Protein AF-A0A268S2V4-F1 (afdb_monomer)

pLDDT: mean 85.07, std 14.23, range [47.78, 97.75]

Secondary structure (DSSP, 8-state):
-----HHHHHHHHHHHTHHHHHHHHHHHHHHHHHHHT--HHHHHHHHHHHHHHHHHHHHT-

Organism: Shouchella clausii (NCBI:txid79880)

Mean predicted aligned error: 7.95 Å

Solvent-accessible surface area (backbone atoms only — not comparable to full-atom values): 3606 Å² total; per-residue (Å²): 129,90,73,73,58,58,67,59,55,50,47,54,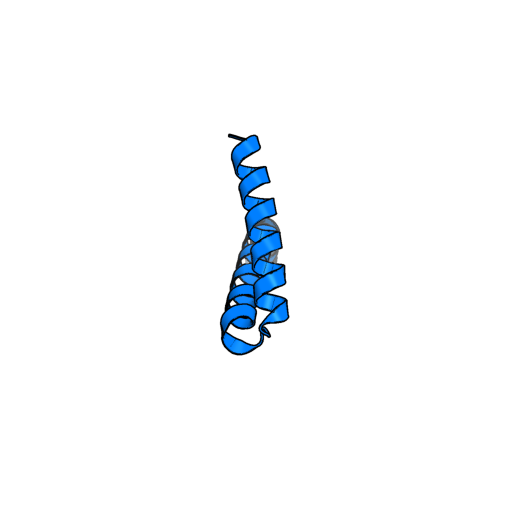50,48,60,77,39,40,68,60,53,50,51,53,49,52,54,51,50,52,54,50,36,68,74,75,67,54,50,76,66,54,52,53,52,52,48,54,56,48,54,55,51,52,54,55,61,59,72,78,105

Foldseek 3Di:
DPPPPVVVVVVVVCVVCVVVVVVVVVVVVVVCCVVPPDDPVNVVVVVVVVVVVVVVVVVVD

Sequence (61 aa):
MTKYNQAEYNARWIEKNKEHKKYLSYRSTARTFVRKHATAEDIYELRKLLDQRELGLKKDK

Radius of gyration: 18.77 Å; Cα contacts (8 Å, |Δi|>4): 4; chains: 1; bounding box: 42×42×35 Å

Structure (mmCIF, N/CA/C/O backbone):
data_AF-A0A268S2V4-F1
#
_entry.id   AF-A0A268S2V4-F1
#
loop_
_atom_site.group_PDB
_atom_site.id
_atom_site.type_symbol
_atom_site.label_atom_id
_atom_site.label_alt_id
_atom_site.label_comp_id
_atom_site.label_asym_id
_atom_site.label_entity_id
_atom_site.label_seq_id
_atom_site.pdbx_PDB_ins_code
_atom_site.Cartn_x
_atom_site.Cartn_y
_atom_site.Cartn_z
_atom_site.occupancy
_atom_site.B_iso_or_equiv
_atom_site.auth_seq_id
_atom_site.auth_comp_id
_atom_site.auth_asym_id
_atom_site.auth_atom_id
_atom_site.pdbx_PDB_model_num
ATOM 1 N N . MET A 1 1 ? 32.310 27.074 -19.201 1.00 47.78 1 MET A N 1
ATOM 2 C CA . MET A 1 1 ? 30.862 26.878 -18.977 1.00 47.78 1 MET A CA 1
ATOM 3 C C . MET A 1 1 ? 30.673 26.287 -17.594 1.00 47.78 1 MET A C 1
ATOM 5 O O . MET A 1 1 ? 31.074 25.150 -17.378 1.00 47.78 1 MET A O 1
ATOM 9 N N . THR A 1 2 ? 30.147 27.061 -16.646 1.00 53.00 2 THR A N 1
ATOM 10 C CA . THR A 1 2 ? 29.735 26.569 -15.325 1.00 53.00 2 THR A CA 1
ATOM 11 C C . THR A 1 2 ? 28.621 25.554 -15.538 1.00 53.00 2 THR A C 1
ATOM 13 O O . THR A 1 2 ? 27.460 25.895 -15.745 1.00 53.00 2 THR A O 1
ATOM 16 N N . LYS A 1 3 ? 29.013 24.282 -15.601 1.00 56.38 3 LYS A N 1
ATOM 17 C CA . LYS A 1 3 ? 28.114 23.144 -15.743 1.00 56.38 3 LYS A CA 1
ATOM 18 C C . LYS A 1 3 ? 27.330 23.092 -14.439 1.00 56.38 3 LYS A C 1
ATOM 20 O O . LYS A 1 3 ? 27.812 22.522 -13.466 1.00 56.38 3 LYS A O 1
ATOM 25 N N . TYR A 1 4 ? 26.200 23.802 -14.384 1.00 61.38 4 TYR A N 1
ATOM 26 C CA . TYR A 1 4 ? 25.282 23.745 -13.252 1.00 61.38 4 TYR A CA 1
ATOM 27 C C . TYR A 1 4 ? 25.155 22.280 -12.862 1.00 61.38 4 TYR A C 1
ATOM 29 O O . TYR A 1 4 ? 24.863 21.439 -13.717 1.00 61.38 4 TYR A O 1
ATOM 37 N N . ASN A 1 5 ? 25.484 21.976 -11.610 1.00 66.69 5 ASN A N 1
ATOM 38 C CA . ASN A 1 5 ? 25.525 20.621 -11.100 1.00 66.69 5 ASN A CA 1
ATOM 39 C C . ASN A 1 5 ? 24.078 20.128 -10.960 1.00 66.69 5 ASN A C 1
ATOM 41 O O . ASN A 1 5 ? 23.488 20.124 -9.884 1.00 66.69 5 ASN A O 1
ATOM 45 N N . GLN A 1 6 ? 23.463 19.795 -12.099 1.00 65.75 6 GLN A N 1
ATOM 46 C CA . GLN A 1 6 ? 22.094 19.295 -12.189 1.00 65.75 6 GLN A CA 1
ATOM 47 C C . GLN A 1 6 ? 21.931 18.062 -11.301 1.00 65.75 6 GLN A C 1
ATOM 49 O O . GLN A 1 6 ? 20.860 17.858 -10.744 1.00 65.75 6 GLN A O 1
ATOM 54 N N . ALA A 1 7 ? 23.002 17.284 -11.107 1.00 69.06 7 ALA A N 1
ATOM 55 C CA . ALA A 1 7 ? 23.021 16.161 -10.185 1.00 69.06 7 ALA A CA 1
ATOM 56 C C . ALA A 1 7 ? 22.838 16.605 -8.723 1.00 69.06 7 ALA A C 1
ATOM 58 O O . ALA A 1 7 ? 22.000 16.032 -8.034 1.00 69.06 7 ALA A O 1
ATOM 59 N N . GLU A 1 8 ? 23.524 17.652 -8.257 1.00 71.62 8 GLU A N 1
ATOM 60 C CA . GLU A 1 8 ? 23.314 18.209 -6.909 1.00 71.62 8 GLU A CA 1
ATOM 61 C C . GLU A 1 8 ? 21.927 18.829 -6.732 1.00 71.62 8 GLU A C 1
ATOM 63 O O . GLU A 1 8 ? 21.292 18.652 -5.690 1.00 71.62 8 GLU A O 1
ATOM 68 N N . TYR A 1 9 ? 21.424 19.533 -7.746 1.00 67.06 9 TYR A N 1
ATOM 69 C CA . TYR A 1 9 ? 20.090 20.131 -7.685 1.00 67.06 9 TYR A CA 1
ATOM 70 C C . TYR A 1 9 ? 18.994 19.054 -7.672 1.00 67.06 9 TYR A C 1
ATOM 72 O O . TYR A 1 9 ? 18.067 19.113 -6.861 1.00 67.06 9 TYR A O 1
ATOM 80 N N . ASN A 1 10 ? 19.146 18.016 -8.500 1.00 70.75 10 ASN A N 1
ATOM 81 C CA . ASN A 1 10 ? 18.272 16.847 -8.503 1.00 70.75 10 ASN A CA 1
ATOM 82 C C . ASN A 1 10 ? 18.371 16.077 -7.184 1.00 70.75 10 ASN A C 1
ATOM 84 O O . ASN A 1 10 ? 17.341 15.668 -6.662 1.00 70.75 10 ASN A O 1
ATOM 88 N N . ALA A 1 11 ? 19.563 15.923 -6.603 1.00 72.56 11 ALA A N 1
ATOM 89 C CA . ALA A 1 11 ? 19.743 15.266 -5.310 1.00 72.56 11 ALA A CA 1
ATOM 90 C C . ALA A 1 11 ? 18.994 16.008 -4.192 1.00 72.56 11 ALA A C 1
ATOM 92 O O . ALA A 1 11 ? 18.218 15.390 -3.466 1.00 72.56 11 ALA A O 1
ATOM 93 N N . ARG A 1 12 ? 19.127 17.339 -4.116 1.00 74.31 12 ARG A N 1
ATOM 94 C CA . ARG A 1 12 ? 18.407 18.174 -3.136 1.00 74.31 12 ARG A CA 1
ATOM 95 C C . ARG A 1 12 ? 16.894 18.150 -3.347 1.00 74.31 12 ARG A C 1
ATOM 97 O O . ARG A 1 12 ? 16.132 18.125 -2.383 1.00 74.31 12 ARG A O 1
ATOM 104 N N . TRP A 1 13 ? 16.439 18.127 -4.598 1.00 72.06 13 TRP A N 1
ATOM 105 C CA . TRP A 1 13 ? 15.017 18.000 -4.910 1.00 72.06 13 TRP A CA 1
ATOM 106 C C . TRP A 1 13 ? 14.474 16.612 -4.545 1.00 72.06 13 TRP A C 1
ATOM 108 O O . TRP A 1 13 ? 13.401 16.511 -3.954 1.00 72.06 13 TRP A O 1
ATOM 118 N N . ILE A 1 14 ? 15.224 15.545 -4.828 1.00 67.94 14 ILE A N 1
ATOM 119 C CA . ILE A 1 14 ? 14.877 14.171 -4.444 1.00 6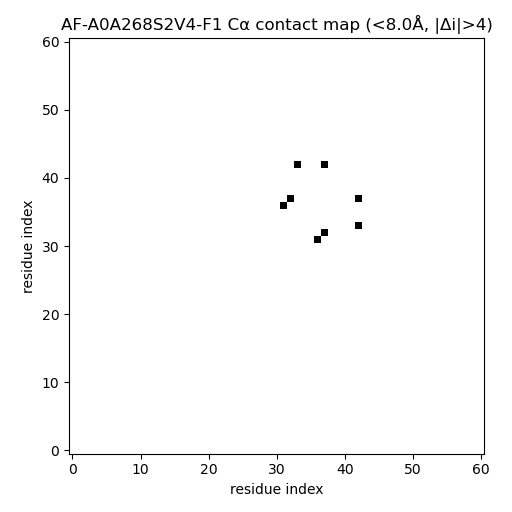7.94 14 ILE A CA 1
ATOM 120 C C . ILE A 1 14 ? 14.830 14.037 -2.924 1.00 67.94 14 ILE A C 1
ATOM 122 O O . ILE A 1 14 ? 13.926 13.388 -2.410 1.00 67.94 14 ILE A O 1
ATOM 126 N N . GLU A 1 15 ? 15.760 14.662 -2.206 1.00 72.56 15 GLU A N 1
ATOM 127 C CA . GLU A 1 15 ? 15.803 14.648 -0.746 1.00 72.56 15 GLU A CA 1
ATOM 128 C C . GLU A 1 15 ? 14.606 15.385 -0.139 1.00 72.56 15 GLU A C 1
ATOM 130 O O . GLU A 1 15 ? 13.909 14.838 0.715 1.00 72.56 15 GLU A O 1
ATOM 135 N N . LYS A 1 16 ? 14.269 16.562 -0.680 1.00 75.62 16 LYS A N 1
ATOM 136 C CA . LYS A 1 16 ? 13.072 17.318 -0.287 1.00 75.62 16 LYS A CA 1
ATOM 137 C C . LYS A 1 16 ? 11.765 16.571 -0.593 1.00 75.62 16 LYS A C 1
ATOM 139 O O . LYS A 1 16 ? 10.778 16.754 0.111 1.00 75.62 16 LYS 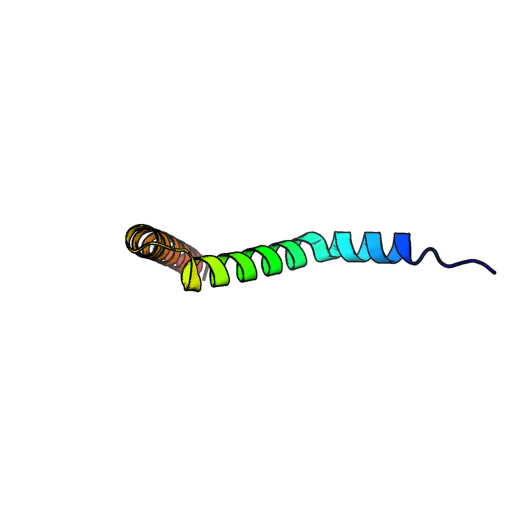A O 1
ATOM 144 N N . ASN A 1 17 ? 11.757 15.709 -1.612 1.00 81.50 17 ASN A N 1
ATOM 145 C CA . ASN A 1 17 ? 10.597 14.907 -2.023 1.00 81.50 17 ASN A CA 1
ATOM 146 C C . ASN A 1 17 ? 10.695 13.428 -1.612 1.00 81.50 17 ASN A C 1
ATOM 148 O O . ASN A 1 17 ? 9.907 12.599 -2.076 1.00 81.50 17 ASN A O 1
ATOM 152 N N . LYS A 1 18 ? 11.646 13.076 -0.741 1.00 82.38 18 LYS A N 1
ATOM 153 C CA . LYS A 1 18 ? 11.948 11.687 -0.377 1.00 82.38 18 LYS A CA 1
ATOM 154 C C . LYS A 1 18 ? 10.748 11.000 0.258 1.00 82.38 18 LYS A C 1
ATOM 156 O O . LYS A 1 18 ? 10.399 9.891 -0.142 1.00 82.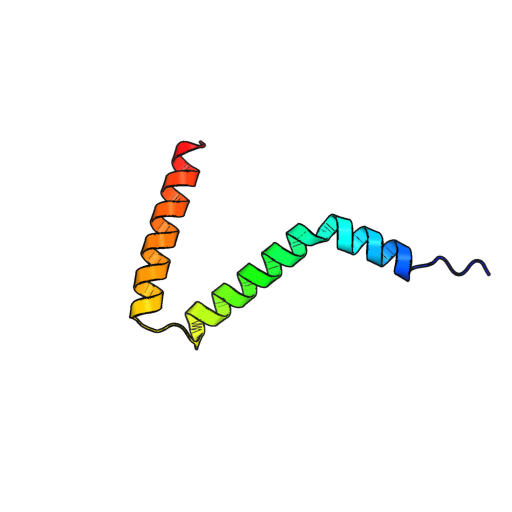38 18 LYS A O 1
ATOM 161 N N . GLU A 1 19 ? 10.072 11.692 1.169 1.00 85.69 19 GLU A N 1
ATOM 162 C CA . GLU A 1 19 ? 8.877 11.186 1.848 1.00 85.69 19 GLU A CA 1
ATOM 163 C C . GLU A 1 19 ? 7.703 11.000 0.881 1.00 85.69 19 GLU A C 1
ATOM 165 O O . GLU A 1 19 ? 7.030 9.970 0.909 1.00 85.69 19 GLU A O 1
ATOM 170 N N . HIS A 1 20 ? 7.503 11.932 -0.056 1.00 87.00 20 HIS A N 1
ATOM 171 C CA . HIS A 1 20 ? 6.451 11.803 -1.064 1.00 87.00 20 HIS A CA 1
ATOM 172 C C . HIS A 1 20 ? 6.725 10.643 -2.032 1.00 87.00 20 HIS A C 1
ATOM 174 O O . HIS A 1 20 ? 5.839 9.839 -2.325 1.00 87.00 20 HIS A O 1
ATOM 180 N N . LYS A 1 21 ? 7.976 10.485 -2.478 1.00 88.44 21 LYS A N 1
ATOM 181 C CA . LYS A 1 21 ? 8.398 9.346 -3.302 1.00 88.44 21 LYS A CA 1
ATOM 182 C C . LYS A 1 21 ? 8.218 8.022 -2.559 1.00 88.44 21 LYS A C 1
ATOM 184 O O . LYS A 1 21 ? 7.728 7.052 -3.138 1.00 88.44 21 LYS A O 1
ATOM 189 N N . LYS A 1 22 ? 8.595 7.979 -1.280 1.00 91.75 22 LYS A N 1
ATOM 190 C CA . LYS A 1 22 ? 8.430 6.809 -0.411 1.00 91.75 22 LYS A CA 1
ATOM 191 C C . LYS A 1 22 ? 6.951 6.438 -0.273 1.00 91.75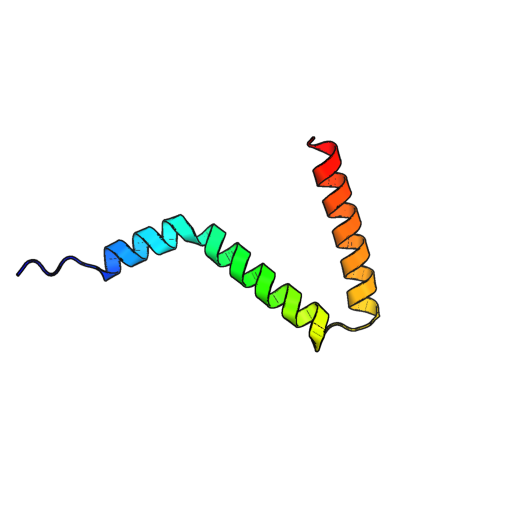 22 LYS A C 1
ATOM 193 O O . LYS A 1 22 ? 6.598 5.282 -0.492 1.00 91.75 22 LYS A O 1
ATOM 198 N N . TYR A 1 23 ? 6.086 7.425 -0.038 1.00 92.69 23 TYR A N 1
ATOM 199 C CA . TYR A 1 23 ? 4.633 7.254 -0.028 1.00 92.69 23 TYR A CA 1
ATOM 200 C C . TYR A 1 23 ? 4.103 6.651 -1.340 1.00 92.69 23 TYR A C 1
ATOM 202 O O . TYR A 1 23 ? 3.374 5.658 -1.312 1.00 92.69 23 TYR A O 1
ATOM 210 N N . LEU A 1 24 ? 4.495 7.202 -2.495 1.00 93.50 24 LEU A N 1
ATOM 211 C CA . LEU A 1 24 ? 4.057 6.699 -3.803 1.00 93.50 24 LEU A CA 1
ATOM 212 C C . LEU A 1 24 ? 4.532 5.266 -4.070 1.00 93.50 24 LEU A C 1
ATOM 214 O O . LEU A 1 24 ? 3.768 4.458 -4.607 1.00 93.50 24 LEU A O 1
ATOM 218 N N . SER A 1 25 ? 5.765 4.945 -3.671 1.00 94.12 25 SER A N 1
ATOM 219 C CA . SER A 1 25 ? 6.329 3.597 -3.778 1.00 94.12 25 SER A CA 1
ATOM 220 C C . SER A 1 25 ? 5.503 2.598 -2.968 1.00 94.12 25 SER A C 1
ATOM 222 O O . SER A 1 25 ? 4.961 1.646 -3.531 1.00 94.12 25 SER A O 1
ATOM 224 N N . TYR A 1 26 ? 5.288 2.867 -1.676 1.00 95.50 26 TYR A N 1
ATOM 225 C CA . TYR A 1 26 ? 4.484 1.992 -0.821 1.00 95.50 26 TYR A CA 1
ATOM 226 C C . TYR A 1 26 ? 3.056 1.827 -1.322 1.00 95.50 26 TYR A C 1
ATOM 228 O O . TYR A 1 26 ? 2.547 0.709 -1.373 1.00 95.50 26 TYR A O 1
ATOM 236 N N . ARG A 1 27 ? 2.421 2.916 -1.766 1.00 95.00 27 ARG A N 1
ATOM 237 C CA . ARG A 1 27 ? 1.068 2.868 -2.324 1.00 95.00 27 ARG A CA 1
ATOM 238 C C . ARG A 1 27 ? 0.991 1.966 -3.556 1.00 95.00 27 ARG A C 1
ATOM 240 O O . ARG A 1 27 ? 0.033 1.211 -3.705 1.00 95.00 27 ARG A O 1
ATOM 247 N N . SER A 1 28 ? 1.976 2.052 -4.444 1.00 95.69 28 SER A N 1
ATOM 248 C CA . SER A 1 28 ? 2.008 1.265 -5.682 1.00 95.69 28 SER A CA 1
ATOM 249 C C . SER A 1 28 ? 2.250 -0.216 -5.396 1.00 95.69 28 SER A C 1
ATOM 251 O O . SER A 1 28 ? 1.537 -1.072 -5.923 1.00 95.69 28 SER A O 1
ATOM 253 N N . THR A 1 29 ? 3.194 -0.518 -4.503 1.00 96.31 29 THR A N 1
ATOM 254 C CA . THR A 1 29 ? 3.500 -1.888 -4.080 1.00 96.31 29 THR A CA 1
ATOM 255 C C . THR A 1 29 ? 2.309 -2.534 -3.379 1.00 96.31 29 THR A C 1
ATOM 257 O O . THR A 1 29 ? 1.905 -3.628 -3.768 1.00 96.31 29 THR A O 1
ATOM 260 N N . ALA A 1 30 ? 1.675 -1.836 -2.431 1.00 96.25 30 ALA A N 1
ATOM 261 C CA . ALA A 1 30 ? 0.500 -2.340 -1.722 1.00 96.25 30 ALA A CA 1
ATOM 262 C C . ALA A 1 30 ? -0.656 -2.665 -2.682 1.00 96.25 30 ALA A C 1
ATOM 264 O O . ALA A 1 30 ? -1.273 -3.723 -2.581 1.00 96.25 30 ALA A O 1
ATOM 265 N N . ARG A 1 31 ? -0.914 -1.801 -3.678 1.00 96.12 31 ARG A N 1
ATOM 266 C CA . ARG A 1 31 ? -1.942 -2.060 -4.703 1.00 96.12 31 ARG A CA 1
ATOM 267 C C . ARG A 1 31 ? -1.652 -3.324 -5.503 1.00 96.12 31 ARG A C 1
ATOM 269 O O . ARG A 1 31 ? -2.579 -4.078 -5.783 1.00 96.12 31 ARG A O 1
ATOM 276 N N . THR A 1 32 ? -0.402 -3.538 -5.903 1.00 97.75 32 THR A N 1
ATOM 277 C CA . THR A 1 32 ? -0.021 -4.733 -6.665 1.00 97.75 32 THR A CA 1
ATOM 278 C C . THR A 1 32 ? -0.124 -5.987 -5.807 1.00 97.75 32 THR A C 1
ATOM 280 O O . THR A 1 32 ? -0.677 -6.980 -6.271 1.00 97.75 32 THR A O 1
ATOM 283 N N . PHE A 1 33 ? 0.332 -5.923 -4.555 1.00 97.19 33 PHE A N 1
ATOM 284 C CA . PHE A 1 33 ? 0.251 -7.030 -3.609 1.00 97.19 33 PHE A CA 1
ATOM 285 C C . PHE A 1 33 ? -1.195 -7.497 -3.418 1.00 97.19 33 PHE A C 1
ATOM 287 O O . PHE A 1 33 ? -1.510 -8.637 -3.749 1.00 97.19 33 PHE A O 1
ATOM 294 N N . VAL A 1 34 ? -2.099 -6.586 -3.038 1.00 96.31 34 VAL A N 1
ATOM 29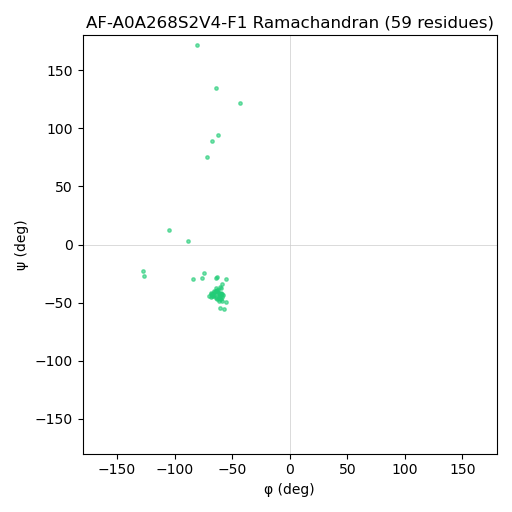5 C CA . VAL A 1 34 ? -3.527 -6.896 -2.833 1.00 96.31 34 VAL A CA 1
ATOM 296 C C . VAL A 1 34 ? -4.192 -7.451 -4.097 1.00 96.31 34 VAL A C 1
ATOM 298 O O . VAL A 1 34 ? -5.082 -8.287 -4.007 1.00 96.31 34 VAL A O 1
ATOM 301 N N . ARG A 1 35 ? -3.778 -7.002 -5.290 1.00 95.62 35 ARG A N 1
ATOM 302 C CA . ARG A 1 35 ? -4.406 -7.418 -6.556 1.00 95.62 35 ARG A CA 1
ATOM 303 C C . ARG A 1 35 ? -3.890 -8.736 -7.123 1.00 95.62 35 ARG A C 1
ATOM 305 O O . ARG A 1 35 ? -4.617 -9.345 -7.900 1.00 95.62 35 ARG A O 1
ATOM 312 N N 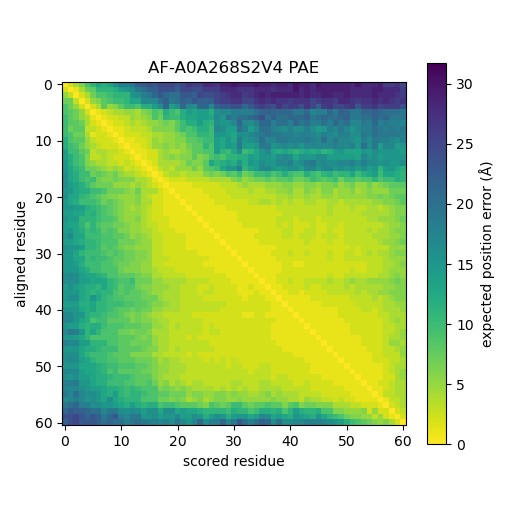. LYS A 1 36 ? -2.632 -9.100 -6.865 1.00 96.31 36 LYS A N 1
ATOM 313 C CA . LYS A 1 36 ? -1.952 -10.187 -7.594 1.00 96.31 36 LYS A CA 1
ATOM 314 C C . LYS A 1 36 ? -1.320 -11.257 -6.712 1.00 96.31 36 LYS A C 1
ATOM 316 O O . LYS A 1 36 ? -1.069 -12.343 -7.218 1.00 96.31 36 LYS A O 1
ATOM 321 N N . HIS A 1 37 ? -1.015 -10.948 -5.455 1.00 95.88 37 HIS A N 1
ATOM 322 C CA . HIS A 1 37 ? -0.186 -11.811 -4.609 1.00 95.88 37 HIS A CA 1
ATOM 323 C C . HIS A 1 37 ? -0.831 -12.160 -3.268 1.00 95.88 37 HIS A C 1
ATOM 325 O O . HIS A 1 37 ? -0.518 -13.210 -2.723 1.00 95.88 37 HIS A O 1
ATOM 331 N N . ALA A 1 38 ? -1.712 -11.304 -2.749 1.00 95.88 38 ALA A N 1
ATOM 332 C CA . ALA A 1 38 ? -2.343 -11.508 -1.454 1.00 95.88 38 ALA A CA 1
ATOM 333 C C . ALA A 1 38 ? -3.223 -12.765 -1.441 1.00 95.88 38 ALA A C 1
ATOM 335 O O . ALA A 1 38 ? -4.027 -12.996 -2.348 1.00 95.88 38 ALA A O 1
ATOM 336 N N . THR A 1 39 ? -3.083 -13.546 -0.376 1.00 97.56 39 THR A N 1
ATOM 337 C CA . THR A 1 39 ? -3.955 -14.673 -0.053 1.00 97.56 39 THR A CA 1
ATOM 338 C C . THR A 1 39 ? -5.249 -14.193 0.612 1.00 97.56 39 THR A C 1
ATOM 340 O O . THR A 1 39 ? -5.409 -13.019 0.957 1.00 97.56 39 THR A O 1
ATOM 343 N N . ALA A 1 40 ? -6.206 -15.103 0.808 1.00 96.38 40 ALA A N 1
ATOM 344 C CA . ALA A 1 40 ? -7.452 -14.780 1.503 1.00 96.38 40 ALA A CA 1
ATOM 345 C C . ALA A 1 40 ? -7.211 -14.317 2.954 1.00 96.38 40 ALA A C 1
ATOM 347 O O . ALA A 1 40 ? -7.895 -13.407 3.428 1.00 96.38 40 ALA A O 1
ATOM 348 N N . GLU A 1 41 ? -6.226 -14.910 3.632 1.00 97.00 41 GLU A N 1
ATOM 349 C CA . GLU A 1 41 ? -5.841 -14.543 4.996 1.00 97.00 41 GLU A CA 1
ATOM 350 C C . GLU A 1 41 ? -5.212 -13.145 5.038 1.00 97.00 41 GLU A C 1
ATOM 352 O O . GLU A 1 41 ? -5.655 -12.307 5.825 1.00 97.00 41 GLU A O 1
ATOM 357 N N . ASP A 1 42 ? -4.306 -12.842 4.100 1.00 96.25 42 ASP A N 1
ATOM 358 C CA . ASP A 1 42 ? -3.710 -11.505 3.967 1.00 96.25 42 ASP A CA 1
ATOM 359 C C . ASP A 1 42 ? -4.786 -10.430 3.756 1.00 96.25 42 ASP A C 1
ATOM 361 O O . ASP A 1 42 ? -4.747 -9.361 4.360 1.00 96.25 42 ASP A O 1
ATOM 365 N N . ILE A 1 43 ? -5.786 -10.691 2.904 1.00 96.50 43 ILE A N 1
ATOM 366 C CA . ILE A 1 43 ? -6.876 -9.733 2.656 1.00 96.50 43 ILE A CA 1
ATOM 367 C C . ILE A 1 43 ? -7.681 -9.473 3.936 1.00 96.50 43 ILE A C 1
ATOM 369 O O . ILE A 1 43 ? -8.091 -8.334 4.188 1.00 96.50 43 ILE A O 1
ATOM 373 N N . TYR A 1 44 ? -7.922 -10.510 4.739 1.00 97.06 44 TYR A N 1
ATOM 374 C CA . TYR A 1 44 ? -8.642 -10.381 6.001 1.00 97.06 44 TYR A CA 1
ATOM 375 C C . TYR A 1 44 ? -7.841 -9.584 7.039 1.00 97.06 44 TYR A C 1
ATOM 377 O O . TYR A 1 44 ? -8.393 -8.678 7.670 1.00 97.06 44 TYR A O 1
ATOM 385 N N . GLU A 1 45 ? -6.543 -9.857 7.175 1.00 97.06 45 GLU A N 1
ATOM 386 C CA . GLU A 1 45 ? -5.653 -9.083 8.043 1.00 97.06 45 GLU A CA 1
ATOM 387 C C . GLU A 1 45 ? -5.582 -7.614 7.601 1.00 97.06 45 GLU A C 1
ATOM 389 O O . GLU A 1 45 ? -5.804 -6.704 8.404 1.00 97.06 45 GLU A O 1
ATOM 394 N N . LEU A 1 46 ? -5.366 -7.366 6.306 1.00 96.31 46 LEU A N 1
ATOM 395 C CA . LEU A 1 46 ? -5.275 -6.016 5.751 1.00 96.31 46 LEU A CA 1
ATOM 396 C C . LEU A 1 46 ? -6.553 -5.207 5.981 1.00 96.31 46 LEU A C 1
ATOM 398 O O . LEU A 1 46 ? -6.469 -4.017 6.278 1.00 96.31 46 LEU A O 1
ATOM 402 N N . ARG A 1 47 ? -7.735 -5.831 5.899 1.00 96.44 47 ARG A N 1
ATOM 403 C CA . ARG A 1 47 ? -9.005 -5.176 6.254 1.00 96.44 47 ARG A CA 1
ATOM 404 C C . ARG A 1 47 ? -9.020 -4.712 7.711 1.00 96.44 47 ARG A C 1
ATOM 406 O O . ARG A 1 47 ? -9.329 -3.551 7.955 1.00 96.44 47 ARG A O 1
ATOM 413 N N . LYS A 1 48 ? -8.604 -5.559 8.660 1.00 97.00 48 LYS A N 1
ATOM 414 C CA . LYS A 1 48 ? -8.522 -5.171 10.081 1.00 97.00 48 LYS A CA 1
ATOM 415 C C . LYS A 1 48 ? -7.572 -3.996 10.305 1.00 97.00 48 LYS A C 1
ATOM 417 O O . LYS A 1 48 ? -7.890 -3.083 11.067 1.00 97.00 48 LYS A O 1
ATOM 422 N N . LEU A 1 49 ? -6.419 -4.007 9.637 1.00 96.31 49 LEU A N 1
ATOM 423 C CA . LEU A 1 49 ? -5.443 -2.918 9.720 1.00 96.31 49 LEU A CA 1
ATOM 424 C C . LEU A 1 49 ? -6.007 -1.603 9.159 1.00 96.31 49 LEU A C 1
ATOM 426 O O . LEU A 1 49 ? -5.784 -0.537 9.738 1.00 96.31 49 LEU A O 1
ATOM 430 N N . LEU A 1 50 ? -6.762 -1.666 8.056 1.00 94.62 50 LEU A N 1
ATOM 431 C CA . LEU A 1 50 ? -7.436 -0.502 7.476 1.00 94.62 50 LEU A CA 1
ATOM 432 C C . LEU A 1 50 ? -8.501 0.064 8.422 1.00 94.62 50 LEU A C 1
ATOM 434 O O . LEU A 1 50 ? -8.494 1.270 8.669 1.00 94.62 50 LEU A O 1
ATOM 438 N N . ASP A 1 51 ? -9.338 -0.790 9.016 1.00 95.81 51 ASP A N 1
ATOM 439 C CA . ASP A 1 51 ? -10.381 -0.370 9.962 1.00 95.81 51 ASP A CA 1
ATOM 440 C C . ASP A 1 51 ? -9.782 0.359 11.178 1.00 95.81 51 ASP A C 1
ATOM 442 O O . ASP A 1 51 ? -10.242 1.436 11.571 1.00 95.81 51 ASP A O 1
ATOM 446 N N . GLN A 1 52 ? -8.697 -0.179 11.750 1.00 95.25 52 GLN A N 1
ATOM 447 C CA . GLN A 1 52 ? -7.973 0.465 12.852 1.00 95.25 52 GLN A CA 1
ATOM 448 C C . GLN A 1 52 ? -7.395 1.824 12.442 1.00 95.25 52 GLN A C 1
ATOM 450 O O . GLN A 1 52 ? -7.467 2.794 13.204 1.00 95.25 52 GLN A O 1
ATOM 455 N N . ARG A 1 53 ? -6.836 1.917 11.229 1.00 94.12 53 A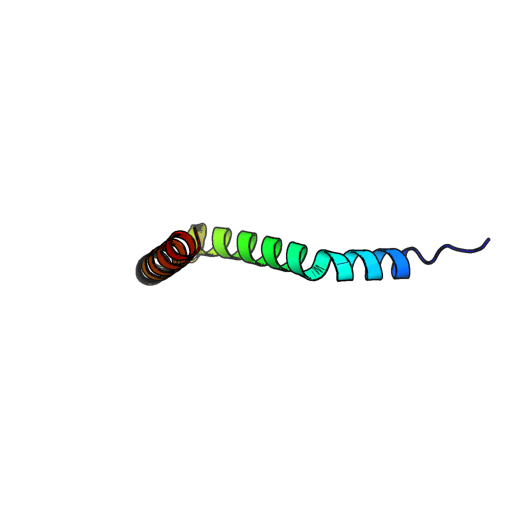RG A N 1
ATOM 456 C CA . ARG A 1 53 ? -6.261 3.164 10.720 1.00 94.12 53 ARG A CA 1
ATOM 457 C C . ARG A 1 53 ? -7.327 4.235 10.510 1.00 94.12 53 ARG A C 1
ATOM 459 O O . ARG A 1 53 ? -7.088 5.386 10.879 1.00 94.12 53 ARG A O 1
ATOM 466 N N . GLU A 1 54 ? -8.476 3.873 9.944 1.00 93.56 54 GLU A N 1
ATOM 467 C CA . GLU A 1 54 ? -9.608 4.784 9.763 1.00 93.56 54 GLU A CA 1
ATOM 468 C C . GLU A 1 54 ? -10.161 5.278 11.096 1.00 93.56 54 GLU A C 1
ATOM 470 O O . GLU A 1 54 ? -10.455 6.465 11.233 1.00 93.56 54 GLU A O 1
ATOM 475 N N . LEU A 1 55 ? -10.268 4.394 12.093 1.00 93.75 55 LEU A N 1
ATOM 476 C CA . LEU A 1 55 ? -10.709 4.780 13.428 1.00 93.75 55 LEU A CA 1
ATOM 477 C C . LEU A 1 55 ? -9.764 5.814 14.051 1.00 93.75 55 LEU A C 1
ATOM 479 O O . LEU A 1 55 ? -10.236 6.792 14.625 1.00 93.75 55 LEU A O 1
ATOM 483 N N . GLY A 1 56 ? -8.448 5.631 13.903 1.00 91.38 56 GLY A N 1
ATOM 484 C CA . GLY A 1 56 ? -7.459 6.626 14.327 1.00 91.38 56 GLY A CA 1
ATOM 485 C C . GLY A 1 56 ? -7.661 7.975 13.631 1.00 91.38 56 GLY A C 1
ATOM 486 O O . GLY A 1 56 ? -7.780 8.995 14.293 1.00 91.38 56 GLY A O 1
ATOM 487 N N . LEU A 1 57 ? -7.821 7.973 12.302 1.00 88.94 57 LEU A N 1
ATOM 488 C CA . LEU A 1 57 ? -8.035 9.201 11.519 1.00 88.94 57 LEU A CA 1
ATOM 489 C C . LEU A 1 57 ? -9.342 9.935 11.853 1.00 88.94 57 LEU A C 1
ATOM 491 O O . LEU A 1 57 ? -9.418 11.146 11.662 1.00 88.94 57 LEU A O 1
ATOM 495 N N . LYS A 1 58 ? -10.379 9.214 12.295 1.00 83.06 58 LYS A N 1
ATOM 496 C CA . LYS A 1 58 ? -11.654 9.806 12.725 1.00 83.06 58 LYS A CA 1
ATOM 497 C C . LYS A 1 58 ? -11.572 10.442 14.112 1.00 83.06 58 LYS A C 1
ATOM 499 O O . LYS A 1 58 ? -12.331 11.363 14.363 1.00 83.06 58 LYS A O 1
ATOM 504 N N . LYS A 1 59 ? -10.694 9.957 14.998 1.00 72.50 59 LYS A N 1
ATOM 505 C CA . LYS A 1 59 ? -10.489 10.533 16.341 1.00 72.50 59 LYS A CA 1
ATOM 506 C C . LYS A 1 59 ? -9.709 11.848 16.315 1.00 72.50 59 LYS A C 1
ATOM 508 O O . LYS A 1 59 ? -9.858 12.646 17.230 1.00 72.50 59 LYS A O 1
ATOM 513 N N . ASP A 1 60 ? -8.903 12.051 15.277 1.00 58.94 60 ASP A N 1
ATOM 514 C CA . ASP A 1 60 ? -8.083 13.253 15.088 1.00 58.94 60 ASP A CA 1
ATOM 515 C C . ASP A 1 60 ? -8.826 14.386 14.340 1.00 58.94 60 ASP A C 1
ATOM 517 O O . ASP A 1 60 ? -8.223 15.415 14.029 1.00 58.94 60 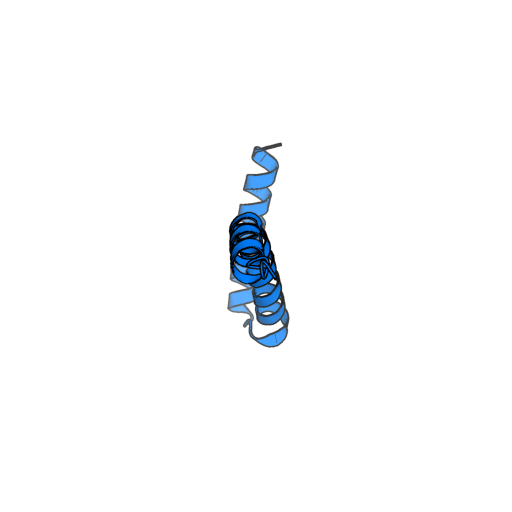ASP A O 1
ATOM 521 N N . LYS A 1 61 ? -10.112 14.193 14.008 1.00 52.28 61 LYS A N 1
ATOM 522 C CA . LYS A 1 61 ? -11.001 15.179 13.369 1.00 52.28 61 LYS A CA 1
ATOM 523 C C . LYS A 1 61 ? -12.046 15.687 14.349 1.00 52.28 61 LYS A C 1
ATOM 525 O O . LYS A 1 61 ? -12.358 16.892 14.244 1.00 52.28 61 LYS A O 1
#